Protein AF-A0A9P1BKW6-F1 (afdb_monomer_lite)

Structure (mmCIF, N/CA/C/O backbone):
data_AF-A0A9P1BKW6-F1
#
_entry.id   AF-A0A9P1BKW6-F1
#
loop_
_atom_site.group_PDB
_atom_site.id
_atom_site.type_symbol
_atom_site.label_atom_id
_atom_site.label_alt_id
_atom_site.label_comp_id
_atom_site.label_asym_id
_atom_site.label_entity_id
_atom_site.label_seq_id
_atom_site.pdbx_PDB_ins_code
_atom_site.Cartn_x
_atom_site.Cartn_y
_atom_site.Cartn_z
_atom_site.occupancy
_atom_site.B_iso_or_equiv
_atom_site.au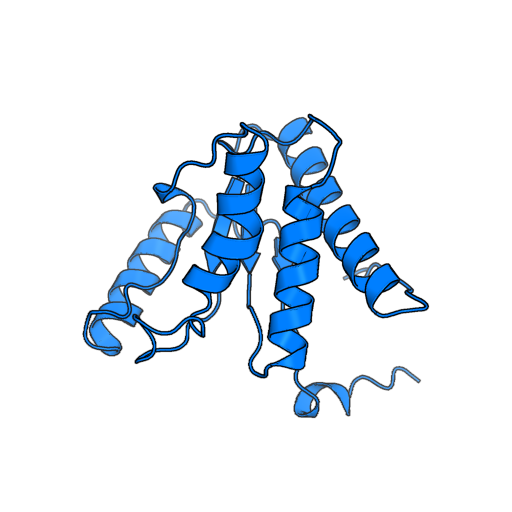th_seq_id
_atom_site.auth_comp_id
_atom_site.auth_asym_id
_atom_site.auth_atom_id
_atom_site.pdbx_PDB_model_num
ATOM 1 N N . MET A 1 1 ? -20.428 -14.007 -5.381 1.00 45.62 1 MET A N 1
ATOM 2 C CA . MET A 1 1 ? -19.761 -12.847 -4.757 1.00 45.62 1 MET A CA 1
ATOM 3 C C . MET A 1 1 ? -20.695 -11.675 -4.948 1.00 45.62 1 MET A C 1
ATOM 5 O O . MET A 1 1 ? -20.906 -11.300 -6.092 1.00 45.62 1 MET A O 1
ATOM 9 N N . ASP A 1 2 ? -21.288 -11.160 -3.875 1.00 51.88 2 ASP A N 1
ATOM 10 C CA . ASP A 1 2 ? -21.997 -9.881 -3.946 1.00 51.88 2 ASP A CA 1
ATOM 11 C C . ASP A 1 2 ? -20.942 -8.781 -4.075 1.00 51.88 2 ASP A C 1
ATOM 13 O O . ASP A 1 2 ? -20.149 -8.555 -3.160 1.00 51.88 2 ASP A O 1
ATOM 17 N N . GLY A 1 3 ? -20.859 -8.171 -5.256 1.00 66.50 3 GLY A N 1
ATOM 18 C CA . GLY A 1 3 ? -19.969 -7.044 -5.506 1.00 66.50 3 GLY A CA 1
ATOM 19 C C . GLY A 1 3 ? -20.588 -5.760 -4.965 1.00 66.50 3 GLY A C 1
ATOM 20 O O . GLY A 1 3 ? -21.687 -5.384 -5.364 1.00 66.50 3 GLY A O 1
ATOM 21 N N . GLU A 1 4 ? -19.883 -5.066 -4.075 1.00 80.38 4 GLU A N 1
ATOM 22 C CA . GLU A 1 4 ? -20.244 -3.702 -3.692 1.00 80.38 4 GLU A CA 1
ATOM 23 C C . GLU A 1 4 ? -19.777 -2.743 -4.792 1.00 80.38 4 GLU A C 1
ATOM 25 O O . GLU A 1 4 ? -18.589 -2.680 -5.114 1.00 80.38 4 GLU A O 1
ATOM 30 N N . ARG A 1 5 ? -20.712 -2.000 -5.393 1.00 83.06 5 ARG A N 1
ATOM 31 C CA . ARG A 1 5 ? -20.391 -1.018 -6.431 1.00 83.06 5 ARG A CA 1
ATOM 32 C C . ARG A 1 5 ? -20.240 0.366 -5.813 1.00 83.06 5 ARG A C 1
ATOM 34 O O . ARG A 1 5 ? -21.216 0.963 -5.367 1.00 83.06 5 ARG A O 1
ATOM 41 N N . ILE A 1 6 ? -19.029 0.907 -5.874 1.00 83.56 6 ILE A N 1
ATOM 42 C CA . ILE A 1 6 ? -18.760 2.308 -5.550 1.00 83.56 6 ILE A CA 1
ATOM 43 C C . ILE A 1 6 ? -18.994 3.136 -6.816 1.00 83.56 6 ILE A C 1
ATOM 45 O O . ILE A 1 6 ? -18.274 2.998 -7.803 1.00 83.56 6 ILE A O 1
ATOM 49 N N . ILE A 1 7 ? -20.022 3.985 -6.803 1.00 87.75 7 ILE A N 1
ATOM 50 C CA . ILE A 1 7 ? -20.289 4.932 -7.893 1.00 87.75 7 ILE A CA 1
ATOM 51 C C . ILE A 1 7 ? -19.576 6.240 -7.566 1.00 87.75 7 ILE A C 1
ATOM 53 O O . ILE A 1 7 ? -19.813 6.830 -6.509 1.00 87.75 7 ILE A O 1
ATOM 57 N N . ALA A 1 8 ? -18.729 6.698 -8.482 1.00 88.69 8 ALA A N 1
ATOM 58 C CA . ALA A 1 8 ? -18.036 7.972 -8.387 1.00 88.69 8 ALA A CA 1
ATOM 59 C C . ALA A 1 8 ? -18.331 8.839 -9.612 1.00 88.69 8 ALA A C 1
ATOM 61 O O . ALA A 1 8 ? -18.436 8.329 -10.726 1.00 88.69 8 ALA A O 1
ATOM 62 N N . TYR A 1 9 ? -18.463 10.146 -9.397 1.00 88.25 9 TYR A N 1
ATOM 63 C CA . TYR A 1 9 ? -18.810 11.106 -10.454 1.00 88.25 9 TYR A CA 1
ATOM 64 C C . TYR A 1 9 ? -17.594 11.853 -11.005 1.00 88.25 9 TYR A C 1
ATOM 66 O O . TYR A 1 9 ? -17.660 12.453 -12.075 1.00 88.25 9 TYR A O 1
ATOM 74 N N . THR A 1 10 ? -16.479 11.818 -10.276 1.00 91.94 10 THR A N 1
ATOM 75 C CA . THR A 1 10 ? -15.194 12.387 -10.687 1.00 91.94 10 THR A CA 1
ATOM 76 C C . THR A 1 10 ? -14.060 11.458 -10.266 1.00 91.94 10 THR A C 1
ATOM 78 O O . THR A 1 10 ? -14.241 10.576 -9.427 1.00 91.94 10 THR A O 1
ATOM 81 N N . GLU A 1 11 ? -12.870 11.671 -10.823 1.00 87.56 11 GLU A N 1
ATOM 82 C CA . GLU A 1 11 ? -11.670 10.930 -10.426 1.00 87.56 11 GLU A CA 1
ATOM 83 C C . GLU A 1 11 ? -11.305 11.175 -8.956 1.00 87.56 11 GLU A C 1
ATOM 85 O O . GLU A 1 11 ? -10.977 10.232 -8.242 1.00 87.56 11 GLU A O 1
ATOM 90 N N . LYS A 1 12 ? -11.456 12.416 -8.480 1.00 89.94 12 LYS A N 1
ATOM 91 C CA . LYS A 1 12 ? -11.255 12.770 -7.072 1.00 89.94 12 LYS A CA 1
ATOM 92 C C . LYS A 1 12 ? -12.252 12.058 -6.153 1.00 89.94 12 LYS A C 1
ATOM 94 O O . LYS A 1 12 ? -11.851 11.456 -5.166 1.00 89.94 12 LYS A O 1
ATOM 99 N N . ASP A 1 13 ? -13.533 12.061 -6.518 1.00 91.75 13 ASP A N 1
ATOM 100 C CA . ASP A 1 13 ? -14.587 11.353 -5.773 1.00 91.75 13 ASP A CA 1
ATOM 101 C C . ASP A 1 13 ? -14.314 9.837 -5.720 1.00 91.75 13 ASP A C 1
ATOM 103 O O . ASP A 1 13 ? -14.514 9.194 -4.692 1.00 91.75 13 ASP A O 1
ATOM 107 N N . LEU A 1 14 ? -13.782 9.256 -6.803 1.00 90.12 14 LEU A N 1
ATOM 108 C CA . LEU A 1 14 ? -13.359 7.855 -6.815 1.00 90.12 14 LEU A CA 1
ATOM 109 C C . LEU A 1 14 ? -12.200 7.605 -5.843 1.00 90.12 14 LEU A C 1
ATOM 111 O O . LEU A 1 14 ? -12.232 6.619 -5.110 1.00 90.12 14 LEU A O 1
ATOM 115 N N . GLN A 1 15 ? -11.191 8.479 -5.836 1.00 91.06 15 GLN A N 1
ATOM 116 C CA . GLN A 1 15 ? -10.029 8.361 -4.953 1.00 91.06 15 GLN A CA 1
ATOM 117 C C . GLN A 1 15 ? -10.434 8.455 -3.476 1.00 91.06 15 GLN A C 1
ATOM 119 O O . GLN A 1 15 ? -10.036 7.609 -2.675 1.00 91.06 15 GLN A O 1
ATOM 124 N N . GLU A 1 16 ? -11.275 9.433 -3.132 1.00 91.94 16 GLU A N 1
ATOM 125 C CA . GLU A 1 16 ? -11.794 9.643 -1.776 1.00 91.94 16 GLU A CA 1
ATOM 126 C C . GLU A 1 16 ? -12.633 8.450 -1.306 1.00 91.94 16 GLU A C 1
ATOM 128 O O . GLU A 1 16 ? -12.408 7.924 -0.214 1.00 91.94 16 GLU A O 1
ATOM 133 N N . LYS A 1 17 ? -13.549 7.950 -2.146 1.00 93.44 17 LYS A N 1
ATOM 134 C CA . LYS A 1 17 ? -14.370 6.775 -1.815 1.00 93.44 17 LYS A CA 1
ATOM 135 C C . LYS A 1 17 ? -13.552 5.493 -1.712 1.00 93.44 17 LYS A C 1
ATOM 137 O O . LYS A 1 17 ? -13.837 4.662 -0.852 1.00 93.44 17 LYS A O 1
ATOM 142 N N . ALA A 1 18 ? -12.535 5.318 -2.557 1.00 92.44 18 ALA A N 1
ATOM 143 C CA . ALA A 1 18 ? -11.625 4.181 -2.466 1.00 92.44 18 ALA A CA 1
ATOM 144 C C . ALA A 1 18 ? -10.835 4.212 -1.149 1.00 92.44 18 ALA A C 1
ATOM 146 O O . ALA A 1 18 ? -10.777 3.200 -0.449 1.00 92.44 18 ALA A O 1
ATOM 147 N N . ALA A 1 19 ? -10.291 5.376 -0.777 1.00 94.31 19 ALA A N 1
ATOM 148 C CA . ALA A 1 19 ? -9.604 5.566 0.495 1.00 94.31 19 ALA A CA 1
ATOM 149 C C . ALA A 1 19 ? -10.539 5.302 1.685 1.00 94.31 19 ALA A C 1
ATOM 151 O O . ALA A 1 19 ? -10.201 4.503 2.557 1.00 94.31 19 ALA A O 1
ATOM 152 N N . GLN A 1 20 ? -11.747 5.875 1.674 1.00 93.50 20 GLN A N 1
ATOM 153 C CA . GLN A 1 20 ? -12.771 5.633 2.692 1.00 93.50 20 GLN A CA 1
ATOM 154 C C . GLN A 1 20 ? -13.104 4.144 2.824 1.00 93.50 20 GLN A C 1
ATOM 156 O O . GLN A 1 20 ? -13.170 3.623 3.937 1.00 93.50 20 GLN A O 1
ATOM 161 N N . HIS A 1 21 ? -13.293 3.441 1.704 1.00 93.62 21 HIS A N 1
ATOM 162 C CA . HIS A 1 21 ? -13.588 2.011 1.716 1.00 93.62 21 HIS A CA 1
ATOM 163 C C . HIS A 1 21 ? -12.437 1.207 2.333 1.00 93.62 21 HIS A C 1
ATOM 165 O O . HIS A 1 21 ? -12.671 0.361 3.197 1.00 93.62 21 HIS A O 1
ATOM 171 N N . ILE A 1 22 ? -11.190 1.489 1.941 1.00 95.06 22 ILE A N 1
ATOM 172 C CA . ILE A 1 22 ? -10.001 0.826 2.494 1.00 95.06 22 ILE A CA 1
ATOM 173 C C . ILE A 1 22 ? -9.896 1.086 4.005 1.00 95.06 22 ILE A C 1
ATOM 175 O O . ILE A 1 22 ? -9.783 0.134 4.780 1.00 95.06 22 ILE A O 1
ATOM 179 N N . CYS A 1 23 ? -10.010 2.342 4.443 1.00 95.62 23 CYS A N 1
ATOM 180 C CA . CYS A 1 23 ? -9.961 2.714 5.858 1.00 95.62 23 CYS A CA 1
ATOM 181 C C . CYS A 1 23 ? -11.071 2.034 6.671 1.00 95.62 23 CYS A C 1
ATOM 183 O O . CYS A 1 23 ? -10.794 1.423 7.704 1.00 95.62 23 CYS A O 1
ATOM 185 N N . ALA A 1 24 ? -12.312 2.041 6.178 1.00 94.00 24 ALA A N 1
ATOM 186 C CA . ALA A 1 24 ? -13.437 1.386 6.842 1.00 94.00 24 ALA A CA 1
ATOM 187 C C . ALA A 1 24 ? -13.224 -0.131 6.993 1.00 94.00 24 ALA A C 1
ATOM 189 O O . ALA A 1 24 ? -13.582 -0.716 8.020 1.00 94.00 24 ALA A O 1
ATOM 190 N N . ARG A 1 25 ? -12.610 -0.785 5.996 1.00 94.69 25 ARG A N 1
ATOM 191 C CA . ARG A 1 25 ? -12.252 -2.212 6.062 1.00 94.69 25 ARG A CA 1
ATOM 192 C C . ARG A 1 25 ? -11.181 -2.488 7.113 1.00 94.69 25 ARG A C 1
ATOM 194 O O . ARG A 1 25 ? -11.343 -3.442 7.877 1.00 94.69 25 ARG A O 1
ATOM 201 N N . ILE A 1 26 ? -10.144 -1.652 7.185 1.00 95.62 26 ILE A N 1
ATOM 202 C CA . ILE A 1 26 ? -9.092 -1.751 8.207 1.00 95.62 26 ILE A CA 1
ATOM 203 C C . ILE A 1 26 ? -9.707 -1.608 9.602 1.00 95.62 26 ILE A C 1
ATOM 205 O O . ILE A 1 26 ? -9.548 -2.496 10.438 1.00 95.62 26 ILE A O 1
ATOM 209 N N . ILE A 1 27 ? -10.481 -0.545 9.828 1.00 95.12 27 ILE A N 1
ATOM 210 C CA . ILE A 1 27 ? -11.143 -0.258 11.108 1.00 95.12 27 ILE A CA 1
ATOM 211 C C . ILE A 1 27 ? -12.055 -1.418 11.523 1.00 95.12 27 ILE A C 1
ATOM 213 O O . ILE A 1 27 ? -11.982 -1.909 12.652 1.00 95.12 27 ILE A O 1
ATOM 217 N N . LYS A 1 28 ? -12.900 -1.906 10.606 1.00 94.56 28 LYS A N 1
ATOM 218 C CA . LYS A 1 28 ? -13.806 -3.032 10.872 1.00 94.56 28 LYS A CA 1
ATOM 219 C C . LYS A 1 28 ? -13.041 -4.292 11.281 1.00 94.56 28 LYS A C 1
ATOM 221 O O . LYS A 1 28 ? -13.463 -4.993 12.203 1.00 94.56 28 LYS A O 1
ATOM 226 N N . HIS A 1 29 ? -11.922 -4.586 10.621 1.00 94.62 29 HIS A N 1
ATOM 227 C CA . HIS A 1 29 ? -11.069 -5.719 10.981 1.00 94.62 29 HIS A CA 1
ATOM 228 C C . HIS A 1 29 ? -10.418 -5.527 12.349 1.00 94.62 29 HIS A C 1
ATOM 230 O O . HIS A 1 29 ? -10.473 -6.424 13.181 1.00 94.62 29 HIS A O 1
ATOM 236 N N . GLN A 1 30 ? -9.864 -4.347 12.627 1.00 94.50 30 GLN A N 1
ATOM 237 C CA . GLN A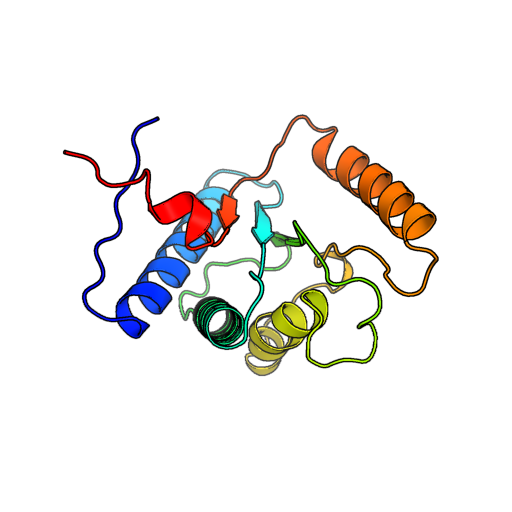 1 30 ? -9.191 -4.065 13.897 1.00 94.50 30 GLN A CA 1
ATOM 238 C C . GLN A 1 30 ? -10.138 -4.080 15.102 1.00 94.50 30 GLN A C 1
ATOM 240 O O . GLN A 1 30 ? -9.704 -4.444 16.195 1.00 94.50 30 GLN A O 1
ATOM 245 N N . LYS A 1 31 ? -11.422 -3.754 14.890 1.00 94.38 31 LYS A N 1
ATOM 246 C CA . LYS A 1 31 ? -12.499 -3.878 15.887 1.00 94.38 31 LYS A CA 1
ATOM 247 C C . LYS A 1 31 ? -12.943 -5.327 16.134 1.00 94.38 31 LYS A C 1
ATOM 249 O O . LYS A 1 31 ? -13.475 -5.614 17.201 1.00 94.38 31 LYS A O 1
ATOM 254 N N . SER A 1 32 ? -12.765 -6.230 15.166 1.00 94.38 32 SER A N 1
ATOM 255 C CA . SER A 1 32 ? -13.286 -7.611 15.219 1.00 94.38 32 SER A CA 1
ATOM 256 C C . SER A 1 32 ? -12.216 -8.692 15.391 1.00 94.38 32 SER A C 1
ATOM 258 O O . SER A 1 32 ? -12.531 -9.826 15.746 1.00 94.38 32 SER A O 1
ATOM 260 N N . SER A 1 33 ? -10.951 -8.358 15.165 1.00 92.25 33 SER A N 1
ATOM 261 C CA . SER A 1 33 ? -9.809 -9.260 15.258 1.00 92.25 33 SER A CA 1
ATOM 262 C C . SER A 1 33 ? -8.654 -8.557 15.958 1.00 92.25 33 SER A C 1
ATOM 264 O O . SER A 1 33 ? -8.543 -7.340 15.865 1.00 92.25 33 SER A O 1
ATOM 266 N N . SER A 1 34 ? -7.766 -9.312 16.610 1.00 90.94 34 SER A N 1
ATOM 267 C CA . SER A 1 34 ? -6.460 -8.837 17.100 1.00 90.94 34 SER A CA 1
ATOM 268 C C . SER A 1 34 ? -5.325 -9.049 16.086 1.00 90.94 34 SER A C 1
ATOM 270 O O . SER A 1 34 ? -4.234 -8.508 16.255 1.00 90.94 34 SER A O 1
ATOM 272 N N . SER A 1 35 ? -5.577 -9.797 15.006 1.00 92.12 35 SER A N 1
ATOM 273 C CA . SER A 1 35 ? -4.588 -10.062 13.954 1.00 92.12 35 SER A CA 1
ATOM 274 C C . SER A 1 35 ? -4.227 -8.805 13.153 1.00 92.12 35 SER A C 1
ATOM 276 O O . SER A 1 35 ? -4.946 -7.798 13.198 1.00 92.12 35 SER A O 1
ATOM 278 N N . LYS A 1 36 ? -3.108 -8.860 12.419 1.00 93.25 36 LYS A N 1
ATOM 279 C CA . LYS A 1 36 ? -2.749 -7.816 11.451 1.00 93.25 36 LYS A CA 1
ATOM 280 C C . LYS A 1 36 ? -3.750 -7.805 10.289 1.00 93.25 36 LYS A C 1
ATOM 282 O O . LYS A 1 36 ? -4.293 -8.847 9.931 1.00 93.25 36 LYS A O 1
ATOM 287 N N . PHE A 1 37 ? -3.994 -6.630 9.721 1.00 95.19 37 PHE A N 1
ATOM 288 C CA . PHE A 1 37 ? -4.728 -6.457 8.473 1.00 95.19 37 PHE A CA 1
ATOM 289 C C . PHE A 1 37 ? -3.754 -6.527 7.296 1.00 95.19 37 PHE A C 1
ATOM 291 O O . PHE A 1 37 ? -2.845 -5.706 7.219 1.00 95.19 37 PHE A O 1
ATOM 298 N N . LEU A 1 38 ? -3.936 -7.484 6.391 1.00 95.56 38 LEU A N 1
ATOM 299 C CA . LEU A 1 38 ? -3.102 -7.679 5.208 1.00 95.56 38 LEU A CA 1
ATOM 300 C C . LEU A 1 38 ? -3.727 -6.945 4.016 1.00 95.56 38 LEU A C 1
ATOM 302 O O . LEU A 1 38 ? -4.749 -7.383 3.476 1.00 95.56 38 LEU A O 1
ATOM 306 N N . LEU A 1 39 ? -3.098 -5.840 3.614 1.00 96.38 39 LEU A N 1
ATOM 307 C CA . LEU A 1 39 ? -3.479 -5.016 2.470 1.00 96.38 39 LEU A CA 1
ATOM 308 C C . LEU A 1 39 ? -2.528 -5.273 1.296 1.00 96.38 39 LEU A C 1
ATOM 310 O O . LEU A 1 39 ? -1.366 -4.871 1.328 1.00 96.38 39 LEU A O 1
ATOM 314 N N . GLY A 1 40 ? -3.036 -5.916 0.247 1.00 95.81 40 GLY A N 1
ATOM 315 C CA . GLY A 1 40 ? -2.332 -6.072 -1.021 1.00 95.81 40 GLY A CA 1
ATOM 316 C C . GLY A 1 40 ? -2.508 -4.833 -1.894 1.00 95.81 40 GLY A C 1
ATOM 317 O O . GLY A 1 40 ? -3.641 -4.424 -2.149 1.00 95.81 40 GLY A O 1
ATOM 318 N N . LEU A 1 41 ? -1.415 -4.244 -2.369 1.00 94.44 41 LEU A N 1
ATOM 319 C CA . LEU A 1 41 ? -1.427 -3.090 -3.266 1.00 94.44 41 LEU A CA 1
ATOM 320 C C . LEU A 1 41 ? -0.742 -3.443 -4.582 1.00 94.44 41 LEU A C 1
ATOM 322 O O . LEU A 1 41 ? 0.396 -3.900 -4.579 1.00 94.44 41 LEU A O 1
ATOM 326 N N . SER A 1 42 ? -1.415 -3.181 -5.700 1.00 88.75 42 SER A N 1
ATOM 327 C CA . SER A 1 42 ? -0.811 -3.210 -7.033 1.00 88.75 42 SER A CA 1
ATOM 328 C C . SER A 1 42 ? -0.876 -1.822 -7.668 1.00 88.75 42 SER A C 1
ATOM 330 O O . SER A 1 42 ? -1.902 -1.443 -8.253 1.00 88.75 42 SER A O 1
ATOM 332 N N . PRO A 1 43 ? 0.179 -1.005 -7.526 1.00 75.69 43 PRO A N 1
ATOM 333 C CA . PRO A 1 43 ? 0.258 0.263 -8.223 1.00 75.69 43 PRO A CA 1
ATOM 334 C C . PRO A 1 43 ? 0.476 0.006 -9.715 1.00 75.69 43 PRO A C 1
ATOM 336 O O . PRO A 1 43 ? 1.572 -0.275 -10.186 1.00 75.69 43 PRO A O 1
ATOM 339 N N . THR A 1 44 ? -0.613 0.083 -10.473 1.00 74.56 44 THR A N 1
ATOM 340 C CA . THR A 1 44 ? -0.592 -0.233 -11.906 1.00 74.56 44 THR A CA 1
ATOM 341 C C . THR A 1 44 ? 0.373 0.618 -12.736 1.00 74.56 44 THR A C 1
ATOM 343 O O . THR A 1 44 ? 0.647 1.783 -12.441 1.00 74.56 44 THR A O 1
ATOM 346 N N . ASN A 1 45 ? 0.809 0.041 -13.858 1.00 71.12 45 ASN A N 1
ATOM 347 C CA . ASN A 1 45 ? 1.663 0.694 -14.846 1.00 71.12 45 ASN A CA 1
ATOM 348 C C . ASN A 1 45 ? 1.011 1.927 -15.505 1.00 71.12 45 ASN A C 1
ATOM 350 O O . ASN A 1 45 ? -0.169 1.915 -15.859 1.00 71.12 45 ASN A O 1
ATOM 354 N N . GLY A 1 46 ? 1.829 2.959 -15.745 1.00 77.81 46 GLY A N 1
ATOM 355 C CA . GLY A 1 46 ? 1.466 4.184 -16.468 1.00 77.81 46 GLY A CA 1
ATOM 356 C C . GLY A 1 46 ? 1.241 5.398 -15.560 1.00 77.81 46 GLY A C 1
ATOM 357 O O . GLY A 1 46 ? 0.604 5.296 -14.512 1.00 77.81 46 GLY A O 1
ATOM 358 N N . GLN A 1 47 ? 1.730 6.569 -15.986 1.00 82.25 47 GLN A N 1
ATOM 359 C CA . GLN A 1 47 ? 1.786 7.785 -15.160 1.00 82.25 47 GLN A CA 1
ATOM 360 C C . GLN A 1 47 ? 0.436 8.171 -14.543 1.00 82.25 47 GLN A C 1
ATOM 362 O O . GLN A 1 47 ? 0.349 8.413 -13.343 1.00 82.25 47 GLN A O 1
ATOM 367 N N . ALA A 1 48 ? -0.636 8.199 -15.343 1.00 83.19 48 ALA A N 1
ATOM 368 C CA . ALA A 1 48 ? -1.960 8.592 -14.859 1.00 83.19 48 ALA A CA 1
ATOM 369 C C . ALA A 1 48 ? -2.477 7.648 -13.762 1.00 83.19 48 ALA A C 1
ATOM 371 O O . ALA A 1 48 ? -3.082 8.085 -12.786 1.00 83.19 48 ALA A O 1
ATOM 372 N N . ARG A 1 49 ? -2.208 6.347 -13.895 1.00 83.44 49 ARG A N 1
ATOM 373 C CA . ARG A 1 49 ? -2.623 5.359 -12.902 1.00 83.44 49 ARG A CA 1
ATOM 374 C C . ARG A 1 49 ? -1.777 5.415 -11.633 1.00 83.44 49 ARG A C 1
ATOM 376 O O . ARG A 1 49 ? -2.340 5.335 -10.545 1.00 83.44 49 ARG A O 1
ATOM 383 N N . ARG A 1 50 ? -0.462 5.614 -11.763 1.00 86.94 50 ARG A N 1
ATOM 384 C CA . ARG A 1 50 ? 0.431 5.849 -10.617 1.00 86.94 50 ARG A CA 1
ATOM 385 C C . ARG A 1 50 ? 0.019 7.097 -9.845 1.00 86.94 50 ARG A C 1
ATOM 387 O O . ARG A 1 50 ? -0.083 7.038 -8.626 1.00 86.94 50 ARG A O 1
ATOM 394 N N . ASN A 1 51 ? -0.310 8.186 -10.545 1.00 88.25 51 ASN A N 1
ATOM 395 C CA . ASN A 1 51 ? -0.829 9.401 -9.919 1.00 88.25 51 ASN A CA 1
ATOM 396 C C . ASN A 1 51 ? -2.130 9.113 -9.154 1.00 88.25 51 ASN A C 1
ATOM 398 O O . ASN A 1 51 ? -2.233 9.479 -7.993 1.00 88.25 51 ASN A O 1
ATOM 402 N N . ARG A 1 52 ? -3.085 8.372 -9.734 1.00 88.75 52 ARG A N 1
ATOM 403 C CA . ARG A 1 52 ? -4.297 7.959 -9.001 1.00 88.75 52 ARG A CA 1
ATOM 404 C C . ARG A 1 52 ? -3.997 7.146 -7.746 1.00 88.75 52 ARG A C 1
ATOM 406 O O . ARG A 1 52 ? -4.584 7.417 -6.705 1.00 88.75 52 ARG A O 1
ATOM 413 N N . ALA A 1 53 ? -3.108 6.158 -7.842 1.00 91.38 53 ALA A N 1
ATOM 414 C CA . ALA A 1 53 ? -2.708 5.353 -6.692 1.00 91.38 53 ALA A CA 1
ATOM 415 C C . ALA A 1 53 ? -2.075 6.233 -5.603 1.00 91.38 53 ALA A C 1
ATOM 417 O O . ALA A 1 53 ? -2.449 6.120 -4.440 1.00 91.38 53 ALA A O 1
ATOM 418 N N . LYS A 1 54 ? -1.208 7.176 -5.993 1.00 92.31 54 LYS A N 1
ATOM 419 C CA . LYS A 1 54 ? -0.618 8.183 -5.102 1.00 92.31 54 LYS A CA 1
ATOM 420 C C . LYS A 1 54 ? -1.677 8.979 -4.340 1.00 92.31 54 LYS A C 1
ATOM 422 O O . LYS A 1 54 ? -1.548 9.140 -3.129 1.00 92.31 54 LYS A O 1
ATOM 427 N N . GLU A 1 55 ? -2.701 9.471 -5.038 1.00 93.50 55 GLU A N 1
ATOM 428 C CA . GLU A 1 55 ? -3.782 10.254 -4.426 1.00 93.50 55 GLU A CA 1
ATOM 429 C C . GLU A 1 55 ? -4.602 9.395 -3.455 1.00 93.50 55 GLU A C 1
ATOM 431 O O . GLU A 1 55 ? -4.866 9.826 -2.337 1.00 93.50 55 GLU A O 1
ATOM 436 N N . VAL A 1 56 ? -4.924 8.144 -3.814 1.00 94.56 56 VAL A N 1
ATOM 437 C CA . VAL A 1 56 ? -5.606 7.206 -2.899 1.00 94.56 56 VAL A CA 1
ATOM 438 C C . VAL A 1 56 ? -4.764 6.945 -1.650 1.00 94.56 56 VAL A C 1
ATOM 440 O O . VAL A 1 56 ? -5.279 6.995 -0.539 1.00 94.56 56 VAL A O 1
ATOM 443 N N . TYR A 1 57 ? -3.470 6.675 -1.808 1.00 95.25 57 TYR A N 1
ATOM 444 C CA . TYR A 1 57 ? -2.567 6.386 -0.692 1.00 95.25 57 TYR A CA 1
ATOM 445 C C . TYR A 1 57 ? -2.376 7.596 0.223 1.00 95.25 57 TYR A C 1
ATOM 447 O O . TYR A 1 57 ? -2.405 7.444 1.443 1.00 95.25 57 TYR A O 1
ATOM 455 N N . SER A 1 58 ? -2.270 8.794 -0.353 1.00 94.81 58 SER A N 1
ATOM 456 C CA . SER A 1 58 ? -2.236 10.048 0.405 1.00 94.81 58 SER A CA 1
ATOM 457 C C . SER A 1 58 ? -3.550 10.266 1.159 1.00 94.81 58 SER A C 1
ATOM 459 O O . SER A 1 58 ? -3.524 10.536 2.354 1.00 94.81 58 SER A O 1
ATOM 461 N N . ALA A 1 59 ? -4.700 10.039 0.517 1.00 94.62 59 ALA A N 1
ATOM 462 C CA . ALA A 1 59 ? -6.011 10.170 1.151 1.00 94.62 59 ALA A CA 1
ATOM 463 C C . ALA A 1 59 ? -6.229 9.157 2.292 1.00 94.62 59 ALA A C 1
ATOM 465 O O . ALA A 1 59 ? -6.790 9.507 3.329 1.00 94.62 59 ALA A O 1
ATOM 466 N N . ILE A 1 60 ? -5.739 7.918 2.150 1.00 95.06 60 ILE A N 1
ATOM 467 C CA . ILE A 1 60 ? -5.699 6.936 3.246 1.00 95.06 60 ILE A CA 1
ATOM 468 C C . ILE A 1 60 ? -4.833 7.469 4.395 1.00 95.06 60 ILE A C 1
ATOM 470 O O . ILE A 1 60 ? -5.236 7.420 5.557 1.00 95.06 60 ILE A O 1
ATOM 474 N N . ALA A 1 61 ? -3.645 7.990 4.078 1.00 93.94 61 ALA A N 1
ATOM 475 C CA . ALA A 1 61 ? -2.704 8.510 5.063 1.00 93.94 61 ALA A CA 1
ATOM 476 C C . ALA A 1 61 ? -3.217 9.755 5.790 1.00 93.94 61 ALA A C 1
ATOM 478 O O . ALA A 1 61 ? -2.820 9.998 6.926 1.00 93.94 61 ALA A O 1
ATOM 479 N N . GLU A 1 62 ? -4.064 10.551 5.141 1.00 92.31 62 GLU A N 1
ATOM 480 C CA . GLU A 1 62 ? -4.690 11.768 5.665 1.00 92.31 62 GLU A CA 1
ATOM 481 C C . GLU A 1 62 ? -6.036 11.501 6.345 1.00 92.31 62 GLU A C 1
ATOM 483 O O . GLU A 1 62 ? -6.583 12.403 6.985 1.00 92.31 62 GLU A O 1
ATOM 488 N N . TRP A 1 63 ? -6.542 10.264 6.280 1.00 89.69 63 TRP A N 1
ATOM 489 C CA . TRP A 1 63 ? -7.796 9.878 6.916 1.00 89.69 63 TRP A CA 1
ATOM 490 C C . TRP A 1 63 ? -7.773 10.272 8.397 1.00 89.69 63 TRP A C 1
ATOM 492 O O . TRP A 1 63 ? -6.859 9.923 9.155 1.00 89.69 63 TRP A O 1
ATOM 502 N N . ASN A 1 64 ? -8.736 11.108 8.791 1.00 74.00 64 ASN A N 1
ATOM 503 C CA . ASN A 1 64 ? -8.692 11.823 10.067 1.00 74.00 64 ASN A CA 1
ATOM 504 C C . ASN A 1 64 ? -9.383 11.071 11.212 1.00 74.00 64 ASN A C 1
ATOM 506 O O . ASN A 1 64 ? -9.374 11.530 12.352 1.00 74.00 64 ASN A O 1
ATOM 510 N N . GLU A 1 65 ? -9.962 9.905 10.930 1.00 66.38 65 GLU A N 1
ATOM 511 C CA . GLU A 1 65 ? -10.472 9.028 11.976 1.00 66.38 65 GLU A CA 1
ATOM 512 C C . GLU A 1 65 ? -9.278 8.351 12.658 1.00 66.38 65 GLU A C 1
ATOM 514 O O . GLU A 1 65 ? -8.607 7.502 12.072 1.00 66.38 65 GLU A O 1
ATOM 519 N N . GLN A 1 66 ? -8.999 8.743 13.904 1.00 65.00 66 GLN A N 1
ATOM 520 C CA . GLN A 1 66 ? -7.897 8.255 14.751 1.00 65.00 66 GLN A CA 1
ATOM 521 C C . GLN A 1 66 ? -8.019 6.765 15.149 1.00 65.00 66 GLN A C 1
ATOM 523 O O . GLN A 1 66 ? -7.463 6.337 16.155 1.00 65.00 66 GLN A O 1
ATOM 528 N N . GLU A 1 67 ? -8.776 5.968 14.397 1.00 81.75 67 GLU A N 1
ATOM 529 C CA . GLU A 1 67 ? -9.114 4.587 14.740 1.00 81.75 67 GLU A CA 1
ATOM 530 C C . GLU A 1 67 ? -8.161 3.547 14.136 1.00 81.75 67 GLU A C 1
ATOM 532 O O . GLU A 1 67 ? -8.222 2.386 14.537 1.00 81.75 67 GLU A O 1
ATOM 537 N N . ILE A 1 68 ? -7.296 3.921 13.184 1.00 93.56 68 ILE A N 1
ATOM 538 C CA . ILE A 1 68 ? -6.387 2.958 12.548 1.00 93.56 68 ILE A CA 1
ATOM 539 C C . ILE A 1 68 ? -5.107 2.809 13.370 1.00 93.56 68 ILE A C 1
ATOM 541 O O . ILE A 1 68 ? -4.258 3.701 13.408 1.00 93.56 68 ILE A O 1
ATOM 545 N N . ASP A 1 69 ? -4.934 1.627 13.957 1.00 94.38 69 ASP A N 1
ATOM 546 C CA . ASP A 1 69 ? -3.657 1.188 14.513 1.00 94.38 69 ASP A CA 1
ATOM 547 C C . ASP A 1 69 ? -2.740 0.705 13.381 1.00 94.38 69 ASP A C 1
ATOM 549 O O . ASP A 1 69 ? -2.820 -0.437 12.919 1.00 94.38 69 ASP A O 1
ATOM 553 N N . TRP A 1 70 ? -1.854 1.579 12.912 1.00 94.81 70 TRP A N 1
ATOM 554 C CA . TRP A 1 70 ? -0.915 1.263 11.836 1.00 94.81 70 TRP A CA 1
ATOM 555 C C . TRP A 1 70 ? 0.109 0.185 12.212 1.00 94.81 70 TRP A C 1
ATOM 557 O O . TRP A 1 70 ? 0.582 -0.512 11.319 1.00 94.81 70 TRP A O 1
ATOM 567 N N . GLY A 1 71 ? 0.371 -0.063 13.502 1.00 95.06 71 GLY A N 1
ATOM 568 C CA . GLY A 1 71 ? 1.177 -1.202 13.972 1.00 95.06 71 GLY A CA 1
ATOM 569 C C . GLY A 1 71 ? 0.497 -2.564 13.763 1.00 95.06 71 GLY A C 1
ATOM 570 O O . GLY A 1 71 ? 1.096 -3.620 13.969 1.00 95.06 71 GLY A O 1
ATOM 571 N N . ARG A 1 72 ? -0.765 -2.553 13.324 1.00 94.75 72 ARG A N 1
ATOM 572 C CA . ARG A 1 72 ? -1.555 -3.738 12.979 1.00 94.75 72 ARG A CA 1
ATOM 573 C C . ARG A 1 72 ? -1.959 -3.772 11.506 1.00 94.75 72 ARG A C 1
ATOM 575 O O . ARG A 1 72 ? -2.886 -4.501 11.158 1.00 94.75 72 ARG A O 1
ATOM 582 N N . VAL A 1 73 ? -1.279 -3.029 10.636 1.00 96.00 73 VAL A N 1
ATOM 583 C CA . VAL A 1 73 ? -1.488 -3.062 9.180 1.00 96.00 73 VAL A CA 1
ATOM 584 C C . VAL A 1 73 ? -0.214 -3.547 8.498 1.00 96.00 73 VAL A C 1
ATOM 586 O O . VAL A 1 73 ? 0.842 -2.957 8.671 1.00 96.00 73 VAL A O 1
ATOM 589 N N . LEU A 1 74 ? -0.316 -4.613 7.710 1.00 95.94 74 LEU A N 1
ATOM 590 C CA . LEU A 1 74 ? 0.755 -5.110 6.854 1.00 95.94 74 LEU A CA 1
ATOM 591 C C . LEU A 1 74 ? 0.424 -4.752 5.404 1.00 95.94 74 LEU A C 1
ATOM 593 O O . LEU A 1 74 ? -0.631 -5.134 4.898 1.00 95.94 74 LEU A O 1
ATOM 597 N N . ILE A 1 75 ? 1.317 -4.027 4.741 1.00 96.44 75 ILE A N 1
ATOM 598 C CA . ILE A 1 75 ? 1.188 -3.663 3.332 1.00 96.44 75 ILE A CA 1
ATOM 599 C C . ILE A 1 75 ? 2.067 -4.598 2.518 1.00 96.44 75 ILE A C 1
ATOM 601 O O . ILE A 1 75 ? 3.250 -4.747 2.801 1.00 96.44 75 ILE A O 1
ATOM 605 N N . ILE A 1 76 ? 1.495 -5.211 1.493 1.00 95.75 76 ILE A N 1
ATOM 606 C CA . ILE A 1 76 ? 2.182 -6.161 0.624 1.00 95.75 76 ILE A CA 1
ATOM 607 C C . ILE A 1 76 ? 2.047 -5.669 -0.815 1.00 95.75 76 ILE A C 1
ATOM 609 O O . ILE A 1 76 ? 0.932 -5.434 -1.285 1.00 95.75 76 ILE A O 1
ATOM 613 N N . LEU A 1 77 ? 3.165 -5.519 -1.522 1.00 94.56 77 LEU A N 1
ATOM 614 C CA . LEU A 1 77 ? 3.143 -5.180 -2.944 1.00 94.56 77 LEU A CA 1
ATOM 615 C C . LEU A 1 77 ? 2.866 -6.416 -3.795 1.00 94.56 77 LEU A C 1
ATOM 617 O O . LEU A 1 77 ? 3.607 -7.387 -3.768 1.00 94.56 77 LEU A O 1
ATOM 621 N N . LEU A 1 78 ? 1.804 -6.385 -4.585 1.00 92.69 78 LEU A N 1
ATOM 622 C CA . LEU A 1 78 ? 1.450 -7.516 -5.446 1.00 92.69 78 LEU A CA 1
ATOM 623 C C . LEU A 1 78 ? 2.331 -7.589 -6.696 1.00 92.69 78 LEU A C 1
ATOM 625 O O . LEU A 1 78 ? 2.500 -8.661 -7.271 1.00 92.69 78 LEU A O 1
ATOM 629 N N . ASP A 1 79 ? 2.887 -6.451 -7.100 1.00 89.88 79 ASP A N 1
ATOM 630 C CA . ASP A 1 79 ? 3.822 -6.313 -8.202 1.00 89.88 79 ASP A CA 1
ATOM 631 C C . ASP A 1 79 ? 4.844 -5.201 -7.928 1.00 89.88 79 ASP A C 1
ATOM 633 O O . ASP A 1 79 ? 4.584 -4.234 -7.206 1.00 89.88 79 ASP A O 1
ATOM 637 N N . GLU A 1 80 ? 6.021 -5.338 -8.533 1.00 89.38 80 GLU A N 1
ATOM 638 C CA . GLU A 1 80 ? 7.099 -4.354 -8.491 1.00 89.38 80 GLU A CA 1
ATOM 639 C C . GLU A 1 80 ? 7.792 -4.287 -9.856 1.00 89.38 80 GLU A C 1
ATOM 641 O O . GLU A 1 80 ? 7.821 -5.256 -10.621 1.00 89.38 80 GLU A O 1
ATOM 646 N N . ARG A 1 81 ? 8.353 -3.123 -10.173 1.00 84.88 81 ARG A N 1
ATOM 647 C CA . ARG A 1 81 ? 9.117 -2.866 -11.387 1.00 84.88 81 ARG A CA 1
ATOM 648 C C . ARG A 1 81 ? 10.585 -3.209 -11.159 1.00 84.88 81 ARG A C 1
ATOM 650 O O . ARG A 1 81 ? 11.348 -2.417 -10.613 1.00 84.88 81 ARG A O 1
ATOM 657 N N . TYR A 1 82 ? 10.984 -4.390 -11.617 1.00 83.12 82 TYR A N 1
ATOM 658 C CA . TYR A 1 82 ? 12.382 -4.812 -11.575 1.00 83.12 82 TYR A CA 1
ATOM 659 C C . TYR A 1 82 ? 13.275 -3.921 -12.460 1.00 83.12 82 TYR A C 1
ATOM 661 O O . TYR A 1 82 ? 12.892 -3.587 -13.583 1.00 83.12 82 TYR A O 1
ATOM 669 N N . GLY A 1 83 ? 14.466 -3.563 -11.968 1.00 77.94 83 GLY A N 1
ATOM 670 C CA . GLY A 1 83 ? 15.436 -2.712 -12.675 1.00 77.94 83 GLY A CA 1
ATOM 671 C C . GLY A 1 83 ? 15.255 -1.200 -12.480 1.00 77.94 83 GLY A C 1
ATOM 672 O O . GLY A 1 83 ? 15.970 -0.426 -13.110 1.00 77.94 83 GLY A O 1
ATOM 673 N N . TYR A 1 84 ? 14.328 -0.782 -11.611 1.00 72.75 84 TYR A N 1
ATOM 674 C CA . TYR A 1 84 ? 14.020 0.624 -11.300 1.00 72.75 84 TYR A CA 1
ATOM 675 C C . TYR A 1 84 ? 14.255 0.963 -9.816 1.00 72.75 84 TYR A C 1
ATOM 677 O O . TYR A 1 84 ? 13.592 1.828 -9.255 1.00 72.75 84 TYR A O 1
ATOM 685 N N . GLU A 1 85 ? 15.188 0.273 -9.156 1.00 65.12 85 GLU A N 1
ATOM 686 C CA . GLU A 1 85 ? 15.443 0.369 -7.705 1.00 65.12 85 GLU A CA 1
ATOM 687 C C . GLU A 1 85 ? 15.736 1.787 -7.201 1.00 65.12 85 GLU A C 1
ATOM 689 O O . GLU A 1 85 ? 15.348 2.155 -6.095 1.00 65.12 85 GLU A O 1
ATOM 694 N N . SER A 1 86 ? 16.445 2.570 -8.012 1.00 60.38 86 SER A N 1
ATOM 695 C CA . SER A 1 86 ? 16.830 3.952 -7.726 1.00 60.38 86 SER A CA 1
ATOM 696 C C . SER A 1 86 ? 15.904 4.977 -8.378 1.00 60.38 86 SER A C 1
ATOM 698 O O . SER A 1 86 ? 16.139 6.177 -8.238 1.00 60.38 86 SER A O 1
ATOM 700 N N . ASP A 1 87 ? 14.869 4.520 -9.084 1.00 68.25 87 ASP A N 1
ATOM 701 C CA . ASP A 1 87 ? 13.916 5.384 -9.762 1.00 68.25 87 ASP A CA 1
ATOM 702 C C . ASP A 1 87 ? 12.756 5.748 -8.819 1.00 68.25 87 ASP A C 1
ATOM 704 O O . ASP A 1 87 ? 12.293 4.949 -7.993 1.00 68.25 87 ASP A O 1
ATOM 708 N N . ASP A 1 88 ? 12.227 6.957 -8.986 1.00 65.88 88 ASP A N 1
ATOM 709 C CA . ASP A 1 88 ? 10.968 7.384 -8.362 1.00 65.88 88 ASP A CA 1
ATOM 710 C C . ASP A 1 88 ? 9.780 6.519 -8.850 1.00 65.88 88 ASP A C 1
ATOM 712 O O . ASP A 1 88 ? 8.676 6.536 -8.287 1.00 65.88 88 ASP A O 1
ATOM 716 N N . ASP A 1 89 ? 10.014 5.723 -9.894 1.00 71.88 89 ASP A N 1
ATOM 717 C CA . ASP A 1 89 ? 9.038 4.877 -10.557 1.00 71.88 89 ASP A CA 1
ATOM 718 C C . ASP A 1 89 ? 8.850 3.468 -9.974 1.00 71.88 89 ASP A C 1
ATOM 720 O O . ASP A 1 89 ? 7.942 2.766 -10.436 1.00 71.88 89 ASP A O 1
ATOM 724 N N . CYS A 1 90 ? 9.586 3.050 -8.934 1.00 86.69 90 CYS A N 1
ATOM 725 C CA . CYS A 1 90 ? 9.263 1.793 -8.244 1.00 86.69 90 CYS A CA 1
ATOM 726 C C . CYS A 1 90 ? 7.983 1.917 -7.385 1.00 86.69 90 CYS A C 1
ATOM 728 O O . CYS A 1 90 ? 7.570 2.997 -6.940 1.00 86.69 90 CYS A O 1
ATOM 730 N N . ASN A 1 91 ? 7.272 0.807 -7.213 1.00 90.75 91 ASN A N 1
ATOM 731 C CA . ASN A 1 91 ? 6.008 0.721 -6.486 1.00 90.75 91 ASN A CA 1
ATOM 732 C C . ASN A 1 91 ? 6.220 0.897 -4.978 1.00 90.75 91 ASN A C 1
ATOM 734 O O . ASN A 1 91 ? 5.435 1.595 -4.329 1.00 90.75 91 ASN A O 1
ATOM 738 N N . ALA A 1 92 ? 7.313 0.357 -4.437 1.00 91.50 92 ALA A N 1
ATOM 739 C CA . ALA A 1 92 ? 7.718 0.564 -3.054 1.00 91.50 92 ALA A CA 1
ATOM 740 C C . ALA A 1 92 ? 7.935 2.046 -2.733 1.00 91.50 92 ALA A C 1
ATOM 742 O O . ALA A 1 92 ? 7.355 2.541 -1.763 1.00 91.50 92 ALA A O 1
ATOM 743 N N . ASN A 1 93 ? 8.664 2.794 -3.573 1.00 90.75 93 ASN A N 1
ATOM 744 C CA . ASN A 1 93 ? 8.850 4.237 -3.371 1.00 90.75 93 ASN A CA 1
ATOM 745 C C . ASN A 1 93 ? 7.535 5.008 -3.440 1.00 90.75 93 ASN A C 1
ATOM 747 O O . ASN A 1 93 ? 7.338 5.958 -2.677 1.00 90.75 93 ASN A O 1
ATOM 751 N N . LEU A 1 94 ? 6.613 4.611 -4.318 1.00 91.81 94 LEU A N 1
ATOM 752 C CA . LEU A 1 94 ? 5.303 5.245 -4.396 1.00 91.81 94 LEU A CA 1
ATOM 753 C C . LEU A 1 94 ? 4.540 5.097 -3.076 1.00 91.81 94 LEU A C 1
ATOM 755 O O . LEU A 1 94 ? 4.080 6.101 -2.531 1.00 91.81 94 LEU A O 1
ATOM 759 N N . VAL A 1 95 ? 4.447 3.885 -2.525 1.00 94.19 95 VAL A N 1
ATOM 760 C CA . VAL A 1 95 ? 3.786 3.648 -1.230 1.00 94.19 95 VAL A CA 1
ATOM 761 C C . VAL A 1 95 ? 4.530 4.359 -0.100 1.00 94.19 95 VAL A C 1
ATOM 763 O O . VAL A 1 95 ? 3.910 5.059 0.703 1.00 94.19 95 VAL A O 1
ATOM 766 N N . GLN A 1 96 ? 5.859 4.262 -0.069 1.00 93.88 96 GLN A N 1
ATOM 767 C CA . GLN A 1 96 ? 6.679 4.911 0.950 1.00 93.88 96 GLN A CA 1
ATOM 768 C C . GLN A 1 96 ? 6.469 6.431 0.949 1.00 93.88 96 GLN A C 1
ATOM 770 O O . GLN A 1 96 ? 6.310 7.046 2.001 1.00 93.88 96 GLN A O 1
ATOM 775 N N . SER A 1 97 ? 6.453 7.058 -0.228 1.00 92.81 97 SER A N 1
ATOM 776 C CA . SER A 1 97 ? 6.363 8.514 -0.360 1.00 92.81 97 SER A CA 1
ATOM 777 C C . SER A 1 97 ? 4.960 9.079 -0.149 1.00 92.81 97 SER A C 1
ATOM 779 O O . SER A 1 97 ? 4.846 10.181 0.388 1.00 92.81 97 SER A O 1
ATOM 781 N N . SER A 1 98 ? 3.917 8.350 -0.549 1.00 94.50 98 SER A N 1
ATOM 782 C CA . SER A 1 98 ? 2.527 8.822 -0.486 1.00 94.50 98 SER A CA 1
ATOM 783 C C . SER A 1 98 ? 1.792 8.407 0.784 1.00 94.50 98 SER A C 1
ATOM 785 O O . SER A 1 98 ? 1.021 9.203 1.313 1.00 94.50 98 SER A O 1
ATOM 787 N N . LEU A 1 99 ? 2.065 7.212 1.314 1.00 95.06 99 LEU A N 1
ATOM 788 C CA . LEU A 1 99 ? 1.426 6.701 2.524 1.00 95.06 99 LEU A CA 1
ATOM 789 C C . LEU A 1 99 ? 2.335 6.855 3.742 1.00 95.06 99 LEU A C 1
ATOM 791 O O . LEU A 1 99 ? 2.028 7.629 4.646 1.00 95.06 99 LEU A O 1
ATOM 795 N N . VAL A 1 100 ? 3.480 6.167 3.758 1.00 95.06 100 VAL A N 1
ATOM 796 C CA . VAL A 1 100 ? 4.323 6.053 4.963 1.00 95.06 100 VAL A CA 1
ATOM 797 C C . VAL A 1 100 ? 4.878 7.411 5.396 1.00 95.06 100 VAL A C 1
ATOM 799 O O . VAL A 1 100 ? 4.693 7.818 6.543 1.00 95.06 100 VAL A O 1
ATOM 802 N N . LYS A 1 101 ? 5.488 8.170 4.478 1.00 94.62 101 LYS A N 1
ATOM 803 C CA . LYS A 1 101 ? 6.001 9.518 4.775 1.00 94.62 101 LYS A CA 1
ATOM 804 C C . LYS A 1 101 ? 4.883 10.484 5.177 1.00 94.62 101 LYS A C 1
ATOM 806 O O . LYS A 1 101 ? 5.117 11.366 5.999 1.00 94.62 101 LYS A O 1
ATOM 811 N N . THR A 1 102 ? 3.680 10.340 4.623 1.00 94.75 102 THR A N 1
ATOM 812 C CA . THR A 1 102 ? 2.528 11.184 4.981 1.00 94.75 102 THR A CA 1
ATOM 813 C C . THR A 1 102 ? 2.030 10.870 6.393 1.00 94.75 102 THR A C 1
ATOM 815 O O . THR A 1 102 ? 1.824 11.796 7.176 1.00 94.75 102 THR A O 1
ATOM 818 N N . LEU A 1 103 ? 1.952 9.590 6.775 1.00 94.12 103 LEU A N 1
ATOM 819 C CA . LEU A 1 103 ? 1.670 9.171 8.154 1.00 94.12 103 LEU A CA 1
ATOM 820 C C . LEU A 1 103 ? 2.713 9.725 9.135 1.00 94.12 103 LEU A C 1
ATOM 822 O O . LEU A 1 103 ? 2.355 10.352 10.133 1.00 94.12 103 LEU A O 1
ATOM 826 N N . GLN A 1 104 ? 3.999 9.588 8.809 1.00 93.19 104 GLN A N 1
ATOM 827 C CA . GLN A 1 104 ? 5.097 10.092 9.640 1.00 93.19 104 GLN A CA 1
ATOM 828 C C . GLN A 1 104 ? 5.039 11.616 9.821 1.00 93.19 104 GLN A C 1
ATOM 830 O O . GLN A 1 104 ? 5.217 12.106 10.935 1.00 93.19 104 GLN A O 1
ATOM 835 N N . LYS A 1 105 ? 4.718 12.379 8.764 1.00 93.88 105 LYS A N 1
ATOM 836 C CA . LYS A 1 105 ? 4.502 13.838 8.851 1.00 93.88 105 LYS A CA 1
ATOM 837 C C . LYS A 1 105 ? 3.354 14.215 9.790 1.00 93.88 105 LYS A C 1
ATOM 839 O O . LYS A 1 105 ? 3.396 15.285 10.389 1.00 93.88 105 LYS A O 1
ATOM 844 N N . ARG A 1 106 ? 2.350 13.345 9.938 1.00 91.50 106 ARG A N 1
ATOM 845 C CA . ARG A 1 106 ? 1.242 13.501 10.897 1.00 91.50 106 ARG A CA 1
ATOM 846 C C . ARG A 1 106 ? 1.596 13.031 12.315 1.00 91.50 106 ARG A C 1
ATOM 848 O O . ARG A 1 106 ? 0.740 13.076 13.191 1.00 91.50 106 ARG A O 1
ATOM 855 N N . GLY A 1 107 ? 2.828 12.575 12.553 1.00 92.12 107 GLY A N 1
ATOM 856 C CA . GLY A 1 107 ? 3.257 12.016 13.837 1.00 92.12 107 GLY A CA 1
ATOM 857 C C . GLY A 1 107 ? 2.760 10.589 14.090 1.00 92.12 107 GLY A C 1
ATOM 858 O O . GLY A 1 107 ? 2.827 10.116 15.221 1.00 92.12 107 GLY A O 1
ATOM 859 N N . ILE A 1 108 ? 2.261 9.900 13.059 1.00 93.31 108 ILE A N 1
ATOM 860 C CA . ILE A 1 108 ? 1.801 8.514 13.144 1.00 93.31 108 ILE A CA 1
ATOM 861 C C . ILE A 1 108 ? 2.966 7.590 12.786 1.00 93.31 108 ILE A C 1
ATOM 863 O O . ILE A 1 108 ? 3.564 7.705 11.715 1.00 93.31 108 ILE A O 1
ATOM 867 N N . HIS A 1 109 ? 3.289 6.658 13.680 1.00 91.81 109 HIS A N 1
ATOM 868 C CA . HIS A 1 109 ? 4.336 5.672 13.442 1.00 91.81 109 HIS A CA 1
ATOM 869 C C . HIS A 1 109 ? 3.820 4.520 12.566 1.00 91.81 109 HIS A C 1
ATOM 871 O O . HIS A 1 109 ? 2.808 3.896 12.881 1.00 91.81 109 HIS A O 1
ATOM 877 N N . PHE A 1 110 ? 4.550 4.222 11.491 1.00 94.38 110 PHE A N 1
ATOM 878 C CA . PHE A 1 110 ? 4.379 3.024 10.673 1.00 94.38 110 PHE A CA 1
ATOM 879 C C . PHE A 1 110 ? 5.703 2.243 10.698 1.00 94.38 110 PHE A C 1
ATOM 881 O O . PHE A 1 110 ? 6.708 2.790 10.232 1.00 94.38 110 PHE A O 1
ATOM 888 N N . PRO A 1 111 ? 5.734 1.019 11.253 1.00 93.88 111 PRO A N 1
ATOM 889 C CA . PRO A 1 111 ? 6.941 0.199 11.262 1.00 93.88 111 PRO A CA 1
ATOM 890 C C . PRO A 1 111 ? 7.351 -0.214 9.839 1.00 93.88 111 PRO A C 1
ATOM 892 O O . PRO A 1 111 ? 6.529 -0.717 9.071 1.00 93.88 111 PRO A O 1
ATOM 895 N N . GLU A 1 112 ? 8.615 0.008 9.476 1.00 90.44 112 GLU A N 1
ATOM 896 C CA . GLU A 1 112 ? 9.126 -0.195 8.110 1.00 90.44 112 GLU A CA 1
ATOM 897 C C . GLU A 1 112 ? 9.039 -1.658 7.665 1.00 90.44 112 GLU A C 1
ATOM 899 O O . GLU A 1 112 ? 8.720 -1.946 6.513 1.00 90.44 112 GLU A O 1
ATOM 904 N N . GLU A 1 113 ? 9.218 -2.595 8.596 1.00 92.38 113 GLU A N 1
ATOM 905 C CA . GLU A 1 113 ? 9.109 -4.033 8.362 1.00 92.38 113 GLU A CA 1
ATOM 906 C C . GLU A 1 113 ? 7.703 -4.482 7.937 1.00 92.38 113 GLU A C 1
ATOM 908 O O . GLU A 1 113 ? 7.524 -5.624 7.508 1.00 92.38 113 GLU A O 1
ATOM 913 N N . GLN A 1 114 ? 6.702 -3.603 8.053 1.00 95.06 114 GLN A N 1
ATOM 914 C CA . GLN A 1 114 ? 5.332 -3.868 7.624 1.00 95.06 114 GLN A CA 1
ATOM 915 C C . GLN A 1 114 ? 5.052 -3.494 6.172 1.00 95.06 114 GLN A C 1
ATOM 917 O O . GLN A 1 114 ? 3.950 -3.772 5.699 1.00 95.06 114 GLN A O 1
ATOM 922 N N . LEU A 1 115 ? 6.013 -2.897 5.465 1.00 95.44 115 LEU A N 1
ATOM 923 C CA . LEU A 1 115 ? 5.980 -2.785 4.013 1.00 95.44 115 LEU A CA 1
ATOM 924 C C . LEU A 1 115 ? 6.754 -3.962 3.404 1.00 95.44 115 LEU A C 1
ATOM 926 O O . LEU A 1 115 ? 7.977 -4.053 3.487 1.00 95.44 115 LEU A O 1
ATOM 930 N N . ILE A 1 116 ? 6.022 -4.893 2.799 1.00 94.81 116 ILE A N 1
ATOM 931 C CA . ILE A 1 116 ? 6.551 -6.128 2.222 1.00 94.81 116 ILE A CA 1
ATOM 932 C C . ILE A 1 116 ? 6.639 -5.978 0.702 1.00 94.81 116 ILE A C 1
ATOM 934 O O . ILE A 1 116 ? 5.653 -6.160 -0.017 1.00 94.81 116 ILE A O 1
ATOM 938 N N . ALA A 1 117 ? 7.838 -5.673 0.218 1.00 94.12 117 ALA A N 1
ATOM 939 C CA . ALA A 1 117 ? 8.178 -5.560 -1.198 1.00 94.12 117 ALA A CA 1
ATOM 940 C C . ALA A 1 117 ? 9.283 -6.569 -1.571 1.00 94.12 117 ALA A C 1
ATOM 942 O O . ALA A 1 117 ? 10.040 -6.977 -0.680 1.00 94.12 117 ALA A O 1
ATOM 943 N N . PRO A 1 118 ? 9.374 -6.998 -2.843 1.00 92.50 118 PRO A N 1
ATOM 944 C CA . PRO A 1 118 ? 10.527 -7.755 -3.318 1.00 92.50 118 PRO A CA 1
ATOM 945 C C . PRO A 1 118 ? 11.783 -6.875 -3.289 1.00 92.50 118 PRO A C 1
ATOM 947 O O . PRO A 1 118 ? 11.724 -5.694 -3.630 1.00 92.50 118 PRO A O 1
ATOM 950 N N . ASP A 1 119 ? 12.922 -7.452 -2.905 1.00 90.62 119 ASP A N 1
ATOM 951 C CA . ASP A 1 119 ? 14.215 -6.772 -2.992 1.00 90.62 119 ASP A CA 1
ATOM 952 C C . ASP A 1 119 ? 14.715 -6.817 -4.435 1.00 90.62 119 ASP A C 1
ATOM 954 O O . ASP A 1 119 ? 15.281 -7.807 -4.900 1.00 90.62 119 ASP A O 1
ATOM 958 N N . THR A 1 120 ? 14.470 -5.736 -5.168 1.00 88.62 120 THR A N 1
ATOM 959 C CA . THR A 1 120 ? 14.842 -5.660 -6.577 1.00 88.62 120 THR A CA 1
ATOM 960 C C . THR A 1 120 ? 16.335 -5.450 -6.810 1.00 88.62 120 THR A C 1
ATOM 962 O O . THR A 1 120 ? 16.727 -5.570 -7.960 1.00 88.62 120 THR A O 1
ATOM 965 N N . SER A 1 121 ? 17.152 -5.219 -5.769 1.00 87.31 121 SER A N 1
ATOM 966 C CA . SER A 1 121 ? 18.618 -5.066 -5.892 1.00 87.31 121 SER A CA 1
ATOM 967 C C . SER A 1 121 ? 19.380 -6.349 -6.190 1.00 87.31 121 SER A C 1
ATOM 969 O O . SER A 1 121 ? 20.551 -6.332 -6.581 1.00 87.31 121 SER A O 1
ATOM 971 N N . GLN A 1 122 ? 18.698 -7.480 -6.051 1.00 87.56 122 GLN A N 1
ATOM 972 C CA . GLN A 1 122 ? 19.203 -8.796 -6.407 1.00 87.56 122 GLN A CA 1
ATOM 973 C C . GLN A 1 122 ? 18.851 -9.148 -7.855 1.00 87.56 122 GLN A C 1
ATOM 975 O O . GLN A 1 122 ? 18.115 -8.431 -8.526 1.00 87.56 122 GLN A O 1
ATOM 980 N N . GLY A 1 123 ? 19.335 -10.285 -8.362 1.00 90.62 123 GLY A N 1
ATOM 981 C CA . GLY A 1 123 ? 18.846 -10.837 -9.628 1.00 90.62 123 GLY A CA 1
ATOM 982 C C . GLY A 1 123 ? 17.338 -11.128 -9.569 1.00 90.62 123 GLY A C 1
ATOM 983 O O . GLY A 1 123 ? 16.808 -11.511 -8.529 1.00 90.62 123 GLY A O 1
ATOM 984 N N . TRP A 1 124 ? 16.610 -10.943 -10.677 1.00 91.19 124 TRP A N 1
ATOM 985 C CA . TRP A 1 124 ? 15.139 -11.058 -10.682 1.00 91.19 124 TRP A CA 1
ATOM 986 C C . TRP A 1 124 ? 14.620 -12.431 -10.229 1.00 91.19 124 TRP A C 1
ATOM 988 O O . TRP A 1 124 ? 13.513 -12.525 -9.701 1.00 91.19 124 TRP A O 1
ATOM 998 N N . LYS A 1 125 ? 15.400 -13.502 -10.434 1.00 94.38 125 LYS A N 1
ATOM 999 C CA . LYS A 1 125 ? 15.035 -14.855 -9.989 1.00 94.38 125 LYS A CA 1
ATOM 1000 C C . LYS A 1 125 ? 15.155 -14.981 -8.480 1.00 94.38 125 LYS A C 1
ATOM 1002 O O . LYS A 1 125 ? 14.264 -15.534 -7.846 1.00 94.38 125 LYS A O 1
ATOM 1007 N N . GLU A 1 126 ? 16.251 -14.471 -7.937 1.00 94.62 126 GLU A N 1
ATOM 1008 C CA . GLU A 1 126 ? 16.550 -14.448 -6.513 1.00 94.62 126 GLU A CA 1
ATOM 1009 C C . GLU A 1 126 ? 15.510 -13.594 -5.778 1.00 94.62 126 GLU A C 1
ATOM 1011 O O . GLU A 1 126 ? 14.852 -14.095 -4.868 1.00 94.62 126 GLU A O 1
ATOM 1016 N N . ALA A 1 127 ? 15.248 -12.381 -6.277 1.00 92.88 127 ALA A N 1
ATOM 1017 C CA . ALA A 1 127 ? 14.222 -11.480 -5.759 1.00 92.88 127 ALA A CA 1
ATOM 1018 C C . ALA A 1 127 ? 12.831 -12.139 -5.733 1.00 92.88 127 ALA A C 1
ATOM 1020 O O . ALA A 1 127 ? 12.124 -12.077 -4.728 1.00 92.88 127 ALA A O 1
ATOM 1021 N N . ALA A 1 128 ? 12.434 -12.810 -6.821 1.00 93.69 128 ALA A N 1
ATOM 1022 C CA . ALA A 1 128 ? 11.148 -13.501 -6.893 1.00 93.69 128 ALA A CA 1
ATOM 1023 C C . ALA A 1 128 ? 11.067 -14.701 -5.934 1.00 93.69 128 ALA A C 1
ATOM 1025 O O . ALA A 1 128 ? 10.044 -14.887 -5.275 1.00 93.6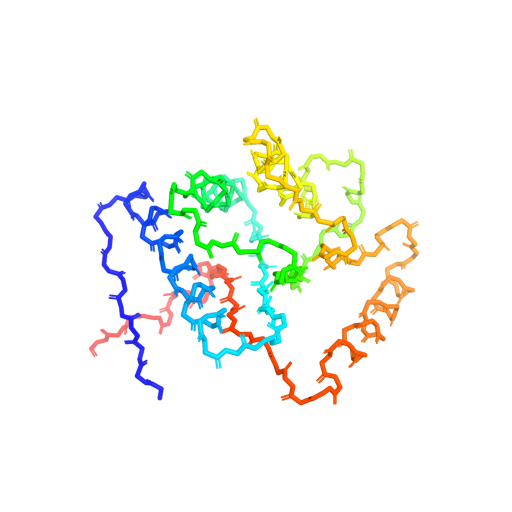9 128 ALA A O 1
ATOM 1026 N N . ALA A 1 129 ? 12.130 -15.507 -5.839 1.00 95.19 129 ALA A N 1
ATOM 1027 C CA . ALA A 1 129 ? 12.171 -16.682 -4.971 1.00 95.19 129 ALA A CA 1
ATOM 1028 C C . ALA A 1 129 ? 12.143 -16.300 -3.482 1.00 95.19 129 ALA A C 1
ATOM 1030 O O . ALA A 1 129 ? 11.386 -16.891 -2.708 1.00 95.19 129 ALA A O 1
ATOM 1031 N N . GLU A 1 130 ? 12.918 -15.289 -3.083 1.00 95.00 130 GLU A N 1
ATOM 1032 C CA . GLU A 1 130 ? 12.903 -14.755 -1.720 1.00 95.00 130 GLU A CA 1
ATOM 1033 C C . GLU A 1 130 ? 11.532 -14.160 -1.384 1.00 95.00 130 GLU A C 1
ATOM 1035 O O . GLU A 1 130 ? 10.960 -14.454 -0.329 1.00 95.00 130 GLU A O 1
ATOM 1040 N N . TYR A 1 131 ? 10.958 -13.380 -2.307 1.00 95.38 131 TYR A N 1
ATOM 1041 C CA . TYR A 1 131 ? 9.643 -12.786 -2.106 1.00 95.38 131 TYR A CA 1
ATOM 1042 C C . TYR A 1 131 ? 8.551 -13.849 -1.961 1.00 95.38 131 TYR A C 1
ATOM 1044 O O . TYR A 1 131 ? 7.728 -13.766 -1.050 1.00 95.38 131 TYR A O 1
ATOM 1052 N N . GLN A 1 132 ? 8.579 -14.898 -2.787 1.00 94.25 132 GLN A N 1
ATOM 1053 C CA . GLN A 1 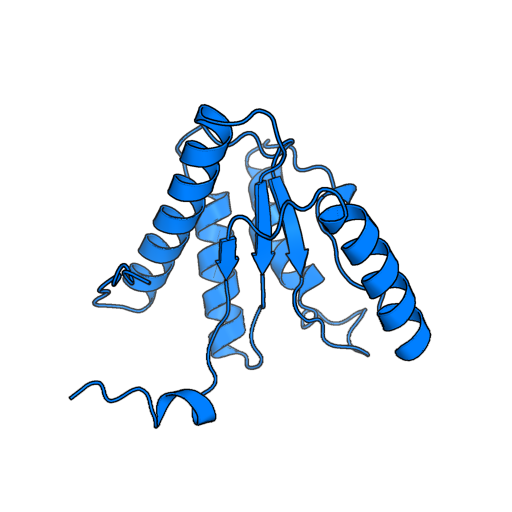132 ? 7.665 -16.034 -2.673 1.00 94.25 132 GLN A CA 1
ATOM 1054 C C . GLN A 1 132 ? 7.785 -16.727 -1.310 1.00 94.25 132 GLN A C 1
ATOM 1056 O O . GLN A 1 132 ? 6.761 -17.046 -0.699 1.00 94.25 132 GLN A O 1
ATOM 1061 N N . LEU A 1 133 ? 9.007 -16.960 -0.820 1.00 93.38 133 LEU A N 1
ATOM 1062 C CA . LEU A 1 133 ? 9.228 -17.573 0.491 1.00 93.38 133 LEU A CA 1
ATOM 1063 C C . LEU A 1 133 ? 8.661 -16.694 1.613 1.00 93.38 133 LEU A C 1
ATOM 1065 O O . LEU A 1 133 ? 7.918 -17.186 2.463 1.00 93.38 133 LEU A O 1
ATOM 1069 N N . ARG A 1 134 ? 8.944 -15.387 1.578 1.00 92.19 134 ARG A N 1
ATOM 1070 C CA . ARG A 1 134 ? 8.443 -14.413 2.559 1.00 92.19 134 ARG A CA 1
ATOM 1071 C C . ARG A 1 134 ? 6.915 -14.329 2.547 1.00 92.19 134 ARG A C 1
ATOM 1073 O O . ARG A 1 134 ? 6.296 -14.336 3.607 1.00 92.19 134 ARG A O 1
ATOM 1080 N N . LEU A 1 135 ? 6.297 -14.293 1.364 1.00 92.00 135 LEU A N 1
ATOM 1081 C CA . LEU A 1 135 ? 4.839 -14.325 1.227 1.00 92.00 135 LEU A CA 1
ATOM 1082 C C . LEU A 1 135 ? 4.247 -15.629 1.761 1.00 92.00 135 LEU A C 1
ATOM 1084 O O . LEU A 1 135 ? 3.236 -15.586 2.455 1.00 92.00 135 LEU A O 1
ATOM 1088 N N 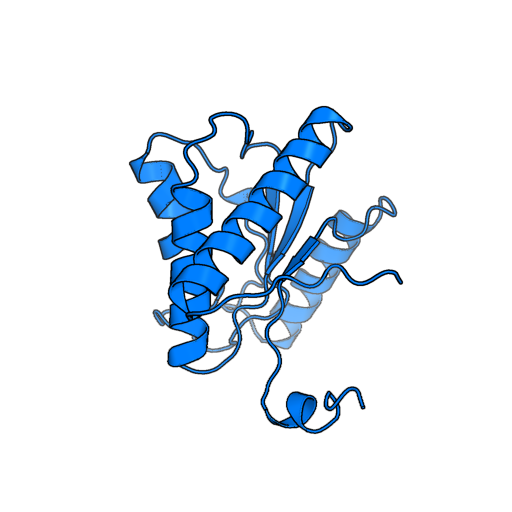. SER A 1 136 ? 4.878 -16.770 1.476 1.00 90.06 136 SER A N 1
ATOM 1089 C CA . SER A 1 136 ? 4.411 -18.072 1.961 1.00 90.06 136 SER A CA 1
ATOM 1090 C C . SER A 1 136 ? 4.388 -18.100 3.487 1.00 90.06 136 SER A C 1
ATOM 1092 O O . SER A 1 136 ? 3.362 -18.440 4.055 1.00 90.06 136 SER A O 1
ATOM 1094 N N . GLN A 1 137 ? 5.436 -17.610 4.152 1.00 89.12 137 GLN A N 1
ATOM 1095 C CA . GLN A 1 137 ? 5.490 -17.515 5.618 1.00 89.12 137 GLN A CA 1
ATOM 1096 C C . GLN A 1 137 ? 4.426 -16.576 6.208 1.00 89.12 137 GLN A C 1
ATOM 1098 O O . GLN A 1 137 ? 3.868 -16.850 7.266 1.00 89.12 137 GLN A O 1
ATOM 1103 N N . ILE A 1 138 ? 4.125 -15.461 5.533 1.00 88.50 138 ILE A N 1
ATOM 1104 C CA . ILE A 1 138 ? 3.088 -14.514 5.975 1.00 88.50 138 ILE A CA 1
ATOM 1105 C C . ILE A 1 138 ? 1.683 -15.118 5.818 1.00 88.50 138 ILE A C 1
ATOM 1107 O O . ILE A 1 138 ? 0.806 -14.864 6.645 1.00 88.50 138 ILE A O 1
ATOM 1111 N N . LEU A 1 139 ? 1.463 -15.898 4.756 1.00 86.00 139 LEU A N 1
ATOM 1112 C CA . LEU A 1 139 ? 0.161 -16.462 4.388 1.00 86.00 139 LEU A CA 1
ATOM 1113 C C . LEU A 1 139 ? -0.074 -17.886 4.931 1.00 86.00 139 LEU A C 1
ATOM 1115 O O . LEU A 1 139 ? -1.212 -18.359 4.903 1.00 86.00 139 LEU A O 1
ATOM 1119 N N . GLU A 1 140 ? 0.965 -18.559 5.440 1.00 72.94 140 GLU A N 1
ATOM 1120 C CA . GLU A 1 140 ? 0.965 -19.949 5.941 1.00 72.94 140 GLU A CA 1
ATOM 1121 C C . GLU A 1 140 ? -0.062 -20.196 7.057 1.00 72.94 140 GLU A C 1
ATOM 1123 O O . GLU A 1 140 ? -0.571 -21.305 7.208 1.00 72.94 140 GLU A O 1
ATOM 1128 N N . ASP A 1 141 ? -0.476 -19.140 7.756 1.00 61.62 141 ASP A N 1
ATOM 1129 C CA . ASP A 1 141 ? -1.551 -19.139 8.754 1.00 61.62 141 ASP A CA 1
ATOM 1130 C C . ASP A 1 141 ? -2.966 -19.382 8.174 1.00 61.62 141 ASP A C 1
ATOM 1132 O O . ASP A 1 141 ? -3.962 -19.291 8.899 1.00 61.62 141 ASP A O 1
ATOM 1136 N N . GLY A 1 142 ? -3.098 -19.606 6.860 1.00 53.91 142 GLY A N 1
ATOM 1137 C CA . GLY A 1 142 ? -4.385 -19.715 6.159 1.00 53.91 142 GLY A CA 1
ATOM 1138 C C . GLY A 1 142 ? -5.160 -18.392 6.100 1.00 53.91 142 GLY A C 1
ATOM 1139 O O . GLY A 1 142 ? -6.310 -18.346 5.658 1.00 53.91 142 GLY A O 1
ATOM 1140 N N . LYS A 1 143 ? -4.534 -17.298 6.541 1.00 67.50 143 LYS A N 1
ATOM 1141 C CA . LYS A 1 143 ? -5.081 -15.944 6.530 1.00 67.50 143 LYS A CA 1
ATOM 1142 C C . LYS A 1 143 ? -4.617 -15.281 5.241 1.00 67.50 143 LYS A C 1
ATOM 1144 O O . LYS A 1 143 ? -3.540 -14.703 5.175 1.00 67.50 143 LYS A O 1
ATOM 1149 N N . GLY A 1 144 ? -5.423 -15.426 4.193 1.00 84.88 144 GLY A N 1
ATOM 1150 C CA . GLY A 1 144 ? -5.233 -14.677 2.955 1.00 84.88 144 GLY A CA 1
ATOM 1151 C C . GLY A 1 144 ? -5.311 -13.160 3.177 1.00 84.88 144 GLY A C 1
ATOM 1152 O O . GLY A 1 144 ? -5.535 -12.673 4.287 1.00 84.88 144 GLY A O 1
ATOM 1153 N N . PHE A 1 145 ? -5.177 -12.400 2.094 1.00 92.44 145 PHE A N 1
ATOM 1154 C CA . PHE A 1 145 ? -5.376 -10.952 2.123 1.00 92.44 145 PHE A CA 1
ATOM 1155 C C . PHE A 1 145 ? -6.748 -10.577 2.691 1.00 92.44 145 PHE A C 1
ATOM 1157 O O . PHE A 1 145 ? -7.768 -11.161 2.319 1.00 92.44 145 PHE A O 1
ATOM 1164 N N . ASN A 1 146 ? -6.789 -9.551 3.544 1.00 94.12 146 ASN A N 1
ATOM 1165 C CA . ASN A 1 146 ? -8.058 -8.972 3.984 1.00 94.12 146 ASN A CA 1
ATOM 1166 C C . ASN A 1 146 ? -8.647 -8.056 2.909 1.00 94.12 146 ASN A C 1
ATOM 1168 O O . ASN A 1 146 ? -9.868 -7.959 2.779 1.00 94.12 146 ASN A O 1
ATOM 1172 N N . LEU A 1 147 ? -7.777 -7.389 2.147 1.00 94.69 147 LEU A N 1
ATOM 1173 C CA . LEU A 1 147 ? -8.150 -6.572 1.004 1.00 94.69 147 LEU A CA 1
ATOM 1174 C C . LEU A 1 147 ? -7.014 -6.539 -0.017 1.00 94.69 147 LEU A C 1
ATOM 1176 O O . LEU A 1 147 ? -5.844 -6.438 0.346 1.00 94.69 147 LEU A O 1
ATOM 1180 N N . VAL A 1 148 ? -7.379 -6.581 -1.294 1.00 93.69 148 VAL A N 1
ATOM 1181 C CA . VAL A 1 148 ? -6.476 -6.366 -2.423 1.00 93.69 148 VAL A CA 1
ATOM 1182 C C . VAL A 1 148 ? -6.993 -5.180 -3.224 1.00 93.69 148 VAL A C 1
ATOM 1184 O O . VAL A 1 148 ? -8.156 -5.159 -3.624 1.00 93.69 148 VAL A O 1
ATOM 1187 N N . SER A 1 149 ? -6.124 -4.202 -3.459 1.00 91.31 149 SER A N 1
ATOM 1188 C CA . SER A 1 149 ? -6.352 -3.104 -4.390 1.00 91.31 149 SER A CA 1
ATOM 1189 C C . SER A 1 149 ? -5.562 -3.361 -5.666 1.00 91.31 149 SER A C 1
ATOM 1191 O O . SER A 1 149 ? -4.334 -3.466 -5.642 1.00 91.31 149 SER A O 1
ATOM 1193 N N . THR A 1 150 ? -6.279 -3.471 -6.778 1.00 88.06 150 THR A N 1
ATOM 1194 C CA . THR A 1 150 ? -5.717 -3.673 -8.112 1.00 88.06 150 THR A CA 1
ATOM 1195 C C . THR A 1 150 ? -6.366 -2.701 -9.085 1.00 88.06 150 THR A C 1
ATOM 1197 O O . THR A 1 150 ? -7.539 -2.350 -8.940 1.00 88.06 150 THR A O 1
ATOM 1200 N N . GLY A 1 151 ? -5.599 -2.241 -10.067 1.00 81.12 151 GLY A N 1
ATOM 1201 C CA . GLY A 1 151 ? -6.149 -1.532 -11.211 1.00 81.12 151 GLY A CA 1
ATOM 1202 C C . GLY A 1 151 ? -6.192 -2.451 -12.426 1.00 81.12 151 GLY A C 1
ATOM 1203 O O . GLY A 1 151 ? -5.312 -3.284 -12.626 1.00 81.12 151 GLY A O 1
ATOM 1204 N N . LEU A 1 152 ? -7.205 -2.262 -13.263 1.00 79.12 152 LEU A N 1
ATOM 1205 C CA . LEU A 1 152 ? -7.363 -3.006 -14.507 1.00 79.12 152 LEU A CA 1
ATOM 1206 C C . LEU A 1 152 ? -6.806 -2.196 -15.681 1.00 79.12 152 LEU A C 1
ATOM 1208 O O . LEU A 1 152 ? -6.981 -0.974 -15.762 1.00 79.12 152 LEU A O 1
ATOM 1212 N N . GLY A 1 153 ? -6.104 -2.877 -16.585 1.00 75.00 153 GLY A N 1
ATOM 1213 C CA . GLY A 1 153 ? -5.722 -2.307 -17.871 1.00 75.00 153 GLY A CA 1
ATOM 1214 C C . GLY A 1 153 ? -6.888 -2.315 -18.867 1.00 75.00 153 GLY A C 1
ATOM 1215 O O . GLY A 1 153 ? -7.830 -3.089 -18.696 1.00 75.00 153 GLY A O 1
ATOM 1216 N N . PRO A 1 154 ? -6.864 -1.444 -19.895 1.00 72.50 154 PRO A N 1
ATOM 1217 C CA . PRO A 1 154 ? -7.929 -1.317 -20.887 1.00 72.50 154 PRO A CA 1
ATOM 1218 C C . PRO A 1 154 ? -8.222 -2.637 -21.597 1.00 72.50 154 PRO A C 1
ATOM 1220 O O . PRO A 1 154 ? -9.374 -2.907 -21.911 1.00 72.50 154 PRO A O 1
ATOM 1223 N N . GLU A 1 155 ? -7.207 -3.478 -21.781 1.00 74.25 155 GLU A N 1
ATOM 1224 C CA . GLU A 1 155 ? -7.321 -4.806 -22.374 1.00 74.25 155 GLU A CA 1
ATOM 1225 C C . GLU A 1 155 ? -8.279 -5.736 -21.616 1.00 74.25 155 GLU A C 1
A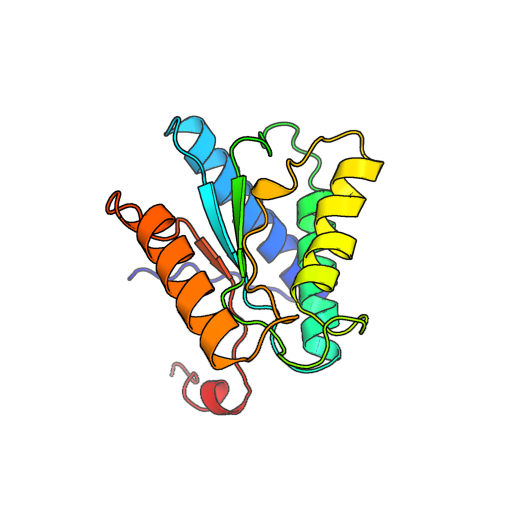TOM 1227 O O . GLU A 1 155 ? -8.875 -6.608 -22.234 1.00 74.25 155 GLU A O 1
ATOM 1232 N N . LEU A 1 156 ? -8.483 -5.516 -20.312 1.00 65.44 156 LEU A N 1
ATOM 1233 C CA . LEU A 1 156 ? -9.442 -6.258 -19.485 1.00 65.44 156 LEU A CA 1
ATOM 1234 C C . LEU A 1 156 ? -10.775 -5.517 -19.304 1.00 65.44 156 LEU A C 1
ATOM 1236 O O . LEU A 1 156 ? -11.719 -6.076 -18.755 1.00 65.44 156 LEU A O 1
ATOM 1240 N N . CYS A 1 157 ? -10.865 -4.258 -19.739 1.00 60.69 157 CYS A N 1
ATOM 1241 C CA . CYS A 1 157 ? -12.076 -3.448 -19.612 1.00 60.69 157 CYS A CA 1
ATOM 1242 C C . CYS A 1 157 ? -13.052 -3.639 -20.779 1.00 60.69 157 CYS A C 1
ATOM 1244 O O . CYS A 1 157 ? -14.218 -3.284 -20.635 1.00 60.69 157 CYS A O 1
ATOM 1246 N N . HIS A 1 158 ? -12.605 -4.192 -21.912 1.00 55.06 158 HIS A N 1
ATOM 1247 C CA . HIS A 1 158 ? -13.472 -4.449 -23.068 1.00 55.06 158 HIS A CA 1
ATOM 1248 C C . HIS A 1 158 ? -14.547 -5.517 -22.800 1.00 55.06 158 HIS A C 1
ATOM 1250 O O . HIS A 1 158 ? -15.589 -5.490 -23.445 1.00 55.06 158 HIS A O 1
ATOM 1256 N N . ASP A 1 159 ? -14.332 -6.388 -21.809 1.00 50.09 159 ASP A N 1
ATOM 1257 C CA . ASP A 1 159 ? -15.254 -7.474 -21.451 1.00 50.09 159 ASP A CA 1
ATOM 1258 C C . ASP A 1 159 ? -16.159 -7.139 -20.246 1.00 50.09 159 ASP A C 1
ATOM 1260 O O . ASP A 1 159 ? -16.900 -7.996 -19.765 1.00 50.09 159 ASP A O 1
ATOM 1264 N N . LEU A 1 160 ? -16.105 -5.903 -19.728 1.00 51.94 160 LEU A N 1
ATOM 1265 C CA . LEU A 1 160 ? -16.882 -5.467 -18.555 1.00 51.94 160 LEU A CA 1
ATOM 1266 C C . LEU A 1 160 ? -18.130 -4.645 -18.911 1.00 51.94 160 LEU A C 1
ATOM 1268 O O . LEU A 1 160 ? -18.718 -4.012 -18.029 1.00 51.94 160 LEU A O 1
ATOM 1272 N N . ASP A 1 161 ? -18.569 -4.687 -20.171 1.00 42.75 161 ASP A N 1
ATOM 1273 C CA . ASP A 1 161 ? -19.912 -4.247 -20.550 1.00 42.75 161 ASP A CA 1
ATOM 1274 C C . ASP A 1 161 ? -20.936 -5.243 -19.985 1.00 42.75 161 ASP A C 1
ATOM 1276 O O . ASP A 1 161 ? -21.381 -6.188 -20.635 1.00 42.75 161 ASP A O 1
ATOM 1280 N N . PHE A 1 162 ? -21.289 -5.043 -18.715 1.00 46.66 162 PHE A N 1
ATOM 1281 C CA . PHE A 1 162 ? -22.424 -5.703 -18.086 1.00 46.66 162 PHE A CA 1
ATOM 1282 C C . PHE A 1 162 ? -23.709 -5.139 -18.704 1.00 46.66 162 PHE A C 1
ATOM 1284 O O . PHE A 1 162 ? -24.203 -4.092 -18.276 1.00 46.66 162 PHE A O 1
ATOM 1291 N N . SER A 1 163 ? -24.203 -5.824 -19.738 1.00 38.66 163 SER A N 1
ATOM 1292 C CA . SER A 1 163 ? -25.564 -5.686 -20.269 1.00 38.66 163 SER A CA 1
ATOM 1293 C C . SER A 1 163 ? -26.616 -6.077 -19.239 1.00 38.66 163 SER A C 1
ATOM 1295 O O . SER A 1 163 ? -26.411 -7.144 -18.610 1.00 38.66 163 SER A O 1
#

InterPro domains:
  IPR006148 Glucosamine/galactosamine-6-phosphate isomerase [PF01182] (11-155)
  IPR037171 NagB/RpiA transferase-like [SSF100950] (6-154)

Secondary structure (DSSP, 8-state):
--------SSHHHHHHHHHHHHHHHHHHHHHH-SSPEEEEE---SSHHHHHHHHHHHHHHHH---TT--GGGEEEEES---TT-TTSTTSHHHHHIIIIIHHHHHTT----GGGEE---TTS-HHHHHHHHHHHHHHHHTTS---SEEE-PPPHHHHTT----

Sequence (163 aa):
MDGERIIAYTEKDLQEKAAQHICARIIKHQKSSSSKFLLGLSPTNGQARRNRAKEVYSAIAEWNEQEIDWGRVLIILLDERYGYESDDDCNANLVQSSLVKTLQKRGIHFPEEQLIAPDTSQGWKEAAAEYQLRLSQILEDGKGFNLVSTGLGPELCHDLDFS

Foldseek 3Di:
DPDDDDDAPDLLRVLLVLLVVVLVLQLVCVVVDVAAAEEEEEQDDDDVSLVSVLSSQLSNQVPPPPRHPLQRYAYEYPDWDAPQQVPCPTPLNSNCVRHVVSNVVVVHDHDPVSYQDFPSVDPPVVSVVVSVVVVCVVCVVVDDHSYYDDDDDVVVVVPPPPD

pLDDT: mean 86.29, std 12.61, range [38.66, 96.44]

Organism: NCBI:txid2562237

Radius of gyration: 16.19 Å; chains: 1; bounding box: 45×34×40 Å